Protein AF-A0A9E0ANG6-F1 (afdb_monomer_lite)

Sequence (85 aa):
MLLLLSLGISGQSLDVTFNPSVFNGGYHVSCNGASDGTLEAIIVGGQPPYSFQWSTGAYTKTITNLAAGTYSISVIDAAQDTITK

pLDDT: mean 78.76, std 16.13, range [35.47, 95.94]

Structure (mmCIF, N/CA/C/O backbone):
data_AF-A0A9E0ANG6-F1
#
_entry.id   AF-A0A9E0ANG6-F1
#
loop_
_atom_site.group_PDB
_atom_site.id
_atom_site.type_symbol
_atom_site.label_atom_id
_atom_site.label_alt_id
_atom_site.label_comp_id
_atom_site.label_asym_id
_atom_site.label_entity_id
_atom_site.label_seq_id
_atom_site.pdbx_PDB_ins_code
_atom_site.Cartn_x
_atom_site.Cartn_y
_atom_site.Cartn_z
_atom_site.occupancy
_atom_site.B_iso_or_equiv
_atom_site.auth_seq_id
_atom_site.auth_comp_id
_atom_site.auth_asym_id
_atom_site.auth_atom_id
_atom_site.pdbx_PDB_model_num
ATOM 1 N N . MET A 1 1 ? -34.291 21.408 25.620 1.00 60.88 1 MET A N 1
ATOM 2 C CA . MET A 1 1 ? -35.105 20.393 24.918 1.00 60.88 1 MET A CA 1
ATOM 3 C C . MET A 1 1 ? -35.207 20.869 23.478 1.00 60.88 1 MET A C 1
ATOM 5 O O . MET A 1 1 ? -35.951 21.801 23.235 1.00 60.88 1 MET A O 1
ATOM 9 N N . LEU A 1 2 ? -34.277 20.533 22.582 1.00 38.19 2 LEU A N 1
ATOM 10 C CA . LEU A 1 2 ? -33.925 19.213 22.028 1.00 38.19 2 LEU A CA 1
ATOM 11 C C . LEU A 1 2 ? -32.417 19.240 21.634 1.00 38.19 2 LEU A C 1
ATOM 13 O O . LEU A 1 2 ? -32.031 20.081 20.836 1.00 38.19 2 LEU A O 1
ATOM 17 N N . LEU A 1 3 ? -31.484 18.713 22.433 1.00 35.47 3 LEU A N 1
ATOM 18 C CA . LEU A 1 3 ? -30.867 17.369 22.430 1.00 35.47 3 LEU A CA 1
ATOM 19 C C . LEU A 1 3 ? -30.188 16.906 21.108 1.00 35.47 3 LEU A C 1
ATOM 21 O O . LEU A 1 3 ? -30.855 16.435 20.201 1.00 35.47 3 LEU A O 1
ATOM 25 N N . LEU A 1 4 ? -28.847 16.993 21.105 1.00 44.56 4 LEU A N 1
ATOM 26 C CA . LEU A 1 4 ? -27.833 16.105 20.498 1.00 44.56 4 LEU A CA 1
ATOM 27 C C . LEU A 1 4 ? -27.923 15.729 19.005 1.00 44.56 4 LEU A C 1
ATOM 29 O O . LEU A 1 4 ? -28.580 14.764 18.634 1.00 44.56 4 LEU A O 1
ATOM 33 N N . LEU A 1 5 ? -27.031 16.332 18.211 1.00 35.66 5 LEU A N 1
ATOM 34 C CA . LEU A 1 5 ? -26.153 15.550 17.334 1.00 35.66 5 LEU A CA 1
ATOM 35 C C . LEU A 1 5 ? -24.798 16.256 17.175 1.00 35.66 5 LEU A C 1
ATOM 37 O O . LEU A 1 5 ? -24.477 16.839 16.144 1.00 35.66 5 LEU A O 1
ATOM 41 N N . SER A 1 6 ? -23.982 16.212 18.226 1.00 46.94 6 SER A N 1
ATOM 42 C CA . SER A 1 6 ? -22.537 16.330 18.050 1.00 46.94 6 SER A CA 1
ATOM 43 C C . SER A 1 6 ? -22.036 15.035 17.397 1.00 46.94 6 SER A C 1
ATOM 45 O O . SER A 1 6 ? -21.552 14.141 18.088 1.00 46.94 6 SER A O 1
ATOM 47 N N . LEU A 1 7 ? -22.172 14.894 16.078 1.00 38.16 7 LEU A N 1
ATOM 48 C CA . LEU A 1 7 ? -21.269 14.003 15.352 1.00 38.16 7 LEU A CA 1
ATOM 49 C C . LEU A 1 7 ? -19.962 14.777 15.212 1.00 38.16 7 LEU A C 1
ATOM 51 O O . LEU A 1 7 ? -19.848 15.716 14.428 1.00 38.16 7 LEU A O 1
ATOM 55 N N . GLY A 1 8 ? -19.025 14.465 16.102 1.00 44.66 8 GLY A N 1
ATOM 56 C CA . GLY A 1 8 ? -17.728 15.111 16.169 1.00 44.66 8 GLY A CA 1
ATOM 57 C C . GLY A 1 8 ? -16.921 14.876 14.899 1.00 44.66 8 GLY A C 1
ATOM 58 O O . GLY A 1 8 ? -16.193 13.900 14.804 1.00 44.66 8 GLY A O 1
ATOM 59 N N . ILE A 1 9 ? -16.961 15.819 13.964 1.00 50.78 9 ILE A N 1
ATOM 60 C CA . ILE A 1 9 ? -15.912 15.982 12.954 1.00 50.78 9 ILE A CA 1
ATOM 61 C C . ILE A 1 9 ? -14.811 16.873 13.532 1.00 50.78 9 ILE A C 1
ATOM 63 O O . ILE A 1 9 ? -14.587 17.997 13.100 1.00 50.78 9 ILE A O 1
ATOM 67 N N . SER A 1 10 ? -14.127 16.372 14.562 1.00 43.69 10 SER A N 1
ATOM 68 C CA . SER A 1 10 ? -12.853 16.945 14.999 1.00 43.69 10 SER A CA 1
ATOM 69 C C . SER A 1 10 ? -11.716 16.152 14.354 1.00 43.69 10 SER A C 1
ATOM 71 O O . SER A 1 10 ? -11.172 15.241 14.966 1.00 43.69 10 SER A O 1
ATOM 73 N N . GLY A 1 11 ? -11.383 16.479 13.101 1.00 48.25 11 GLY A N 1
ATOM 74 C CA . GLY A 1 11 ? -10.049 16.237 12.527 1.00 48.25 11 GLY A CA 1
ATOM 75 C C . GLY A 1 11 ? -9.615 14.794 12.221 1.00 48.25 11 GLY A C 1
ATOM 76 O O . GLY A 1 11 ? -8.416 14.545 12.207 1.00 48.25 11 GLY A O 1
ATOM 77 N N . GLN A 1 12 ? -10.537 13.856 11.978 1.00 51.53 12 GLN A N 1
ATOM 78 C CA . GLN A 1 12 ? -10.232 12.424 11.776 1.00 51.53 12 GLN A CA 1
ATOM 79 C C . GLN A 1 12 ? -10.420 11.910 10.338 1.00 51.53 12 GLN A C 1
ATOM 81 O O . GLN A 1 12 ? -10.501 10.698 10.160 1.00 51.53 12 GLN A O 1
ATOM 86 N N . SER A 1 13 ? -10.504 12.784 9.326 1.00 62.47 13 SER A N 1
ATOM 87 C CA . SER A 1 13 ? -10.700 12.355 7.933 1.00 62.47 13 SER A CA 1
ATOM 88 C C . SER A 1 13 ? -9.705 11.256 7.562 1.00 62.47 13 SER A C 1
ATOM 90 O O . SER A 1 13 ? -8.497 11.482 7.635 1.00 62.47 13 SER A O 1
ATOM 92 N N . LEU A 1 14 ? -10.227 10.079 7.207 1.00 66.00 14 LEU A N 1
ATOM 93 C CA . LEU A 1 14 ? -9.437 8.950 6.739 1.00 66.00 14 LEU A CA 1
ATOM 94 C C . LEU A 1 14 ? -8.714 9.367 5.456 1.00 66.00 14 LEU A C 1
ATOM 96 O O . LEU A 1 14 ? -9.341 9.540 4.411 1.00 66.00 14 LEU A O 1
ATOM 100 N N . ASP A 1 15 ? -7.400 9.537 5.544 1.00 76.56 15 ASP A N 1
ATOM 101 C CA . ASP A 1 15 ? -6.548 9.776 4.384 1.00 76.56 15 ASP A CA 1
ATOM 102 C C . ASP A 1 15 ? -5.606 8.590 4.175 1.00 76.56 15 ASP A C 1
ATOM 104 O O . ASP A 1 15 ? -5.134 7.958 5.129 1.00 76.56 15 ASP A O 1
ATOM 108 N N . VAL A 1 16 ? -5.351 8.281 2.904 1.00 77.38 16 VAL A N 1
ATOM 109 C CA . VAL A 1 16 ? -4.398 7.255 2.488 1.00 77.38 16 VAL A CA 1
ATOM 110 C C . VAL A 1 16 ? -3.328 7.906 1.633 1.00 77.38 16 VAL A C 1
ATOM 112 O O . VAL A 1 16 ? -3.591 8.452 0.557 1.00 77.38 16 VAL A O 1
ATOM 115 N N . THR A 1 17 ? -2.094 7.788 2.110 1.00 79.75 17 THR A N 1
ATOM 116 C CA . THR A 1 17 ? -0.893 8.174 1.373 1.00 79.75 17 THR A CA 1
ATOM 117 C C . THR A 1 17 ? -0.074 6.936 1.032 1.00 79.75 17 THR A C 1
ATOM 119 O O . THR A 1 17 ? -0.185 5.901 1.690 1.00 79.75 17 THR A O 1
ATOM 122 N N . PHE A 1 18 ? 0.739 7.019 -0.019 1.00 80.25 18 PHE A N 1
ATOM 123 C CA . PHE A 1 18 ? 1.618 5.925 -0.418 1.00 80.25 18 PHE A CA 1
ATOM 124 C C . PHE A 1 18 ? 3.056 6.217 -0.009 1.00 80.25 18 PHE A C 1
ATOM 126 O O . PHE A 1 18 ? 3.552 7.321 -0.230 1.00 80.25 18 PHE A O 1
ATOM 133 N N . ASN A 1 19 ? 3.737 5.197 0.505 1.00 79.50 19 ASN A N 1
ATOM 134 C CA . ASN A 1 19 ? 5.192 5.164 0.599 1.00 79.50 19 ASN A CA 1
ATOM 135 C C . ASN A 1 19 ? 5.735 4.188 -0.460 1.00 79.50 19 ASN A C 1
ATOM 137 O O . ASN A 1 19 ? 5.839 2.989 -0.187 1.00 79.50 19 ASN A O 1
ATOM 141 N N . PRO A 1 20 ? 5.980 4.651 -1.701 1.00 75.00 20 PRO A N 1
ATOM 142 C CA . PRO A 1 20 ? 6.501 3.798 -2.760 1.00 75.00 20 PRO A CA 1
ATOM 143 C C . PRO A 1 20 ? 7.999 3.530 -2.587 1.00 75.00 20 PRO A C 1
ATOM 145 O O . PRO A 1 20 ? 8.757 4.393 -2.142 1.00 75.00 20 PRO A O 1
ATOM 148 N N . SER A 1 21 ? 8.464 2.367 -3.048 1.00 69.88 21 SER A N 1
ATOM 149 C CA . SER A 1 21 ? 9.893 2.147 -3.292 1.00 69.88 21 SER A CA 1
ATOM 150 C C . SER A 1 21 ? 10.330 2.976 -4.505 1.00 69.88 21 SER A C 1
ATOM 152 O O . SER A 1 21 ? 10.184 2.552 -5.652 1.00 69.88 21 SER A O 1
ATOM 154 N N . VAL A 1 22 ? 10.808 4.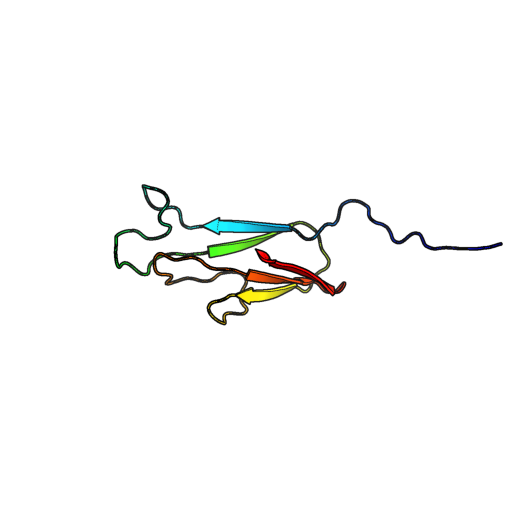201 -4.276 1.00 68.81 22 VAL A N 1
ATOM 155 C CA . VAL A 1 22 ? 11.275 5.074 -5.360 1.00 68.81 22 VAL A CA 1
ATOM 156 C C . VAL A 1 22 ? 12.629 4.580 -5.862 1.00 68.81 22 VAL A C 1
ATOM 158 O O . VAL A 1 22 ? 13.637 4.671 -5.165 1.00 68.81 22 VAL A O 1
ATOM 161 N N . PHE A 1 23 ? 12.656 4.103 -7.103 1.00 69.06 23 PHE A N 1
ATOM 162 C CA . PHE A 1 23 ? 13.890 3.901 -7.858 1.00 69.06 23 PHE A CA 1
ATOM 163 C C . PHE A 1 23 ? 14.202 5.150 -8.692 1.00 69.06 23 PHE A C 1
ATOM 165 O O . PHE A 1 23 ? 13.304 5.940 -9.005 1.00 69.06 23 PHE A O 1
ATOM 172 N N . ASN A 1 24 ? 15.481 5.351 -9.025 1.00 63.59 24 ASN A N 1
ATOM 173 C CA . ASN A 1 24 ? 15.966 6.536 -9.737 1.00 63.59 24 ASN A CA 1
ATOM 174 C C . ASN A 1 24 ? 15.100 6.834 -10.981 1.00 63.59 24 ASN A C 1
ATOM 176 O O . ASN A 1 24 ? 15.026 6.013 -11.892 1.00 63.59 24 ASN A O 1
ATOM 180 N N . GLY A 1 25 ? 14.426 7.990 -11.005 1.00 65.50 25 GLY A N 1
ATOM 181 C CA . GLY A 1 25 ? 13.511 8.3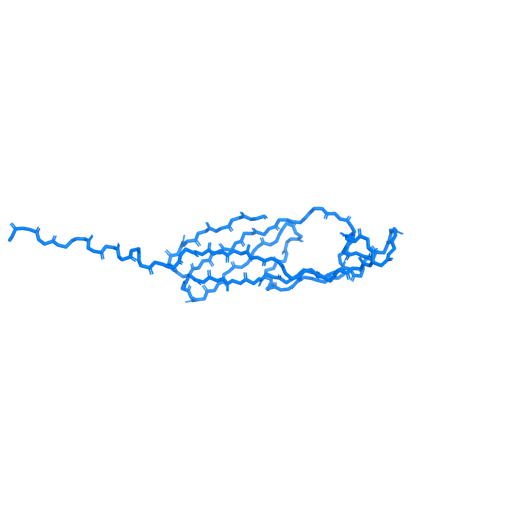85 -12.088 1.00 65.50 25 GLY A CA 1
ATOM 182 C C . GLY A 1 25 ? 12.008 8.251 -11.801 1.00 65.50 25 GLY A C 1
ATOM 183 O O . GLY A 1 25 ? 11.217 8.627 -12.657 1.00 65.50 25 GLY A O 1
ATOM 184 N N . GLY A 1 26 ? 11.590 7.781 -10.617 1.00 64.75 26 GLY A N 1
ATOM 185 C CA . GLY A 1 26 ? 10.183 7.841 -10.179 1.00 64.75 26 GLY A CA 1
ATOM 186 C C . GLY A 1 26 ? 9.274 6.712 -10.683 1.00 64.75 26 GLY A C 1
ATOM 187 O O . GLY A 1 26 ? 8.060 6.802 -10.546 1.00 64.75 26 GLY A O 1
ATOM 188 N N . TYR A 1 27 ? 9.838 5.636 -11.241 1.00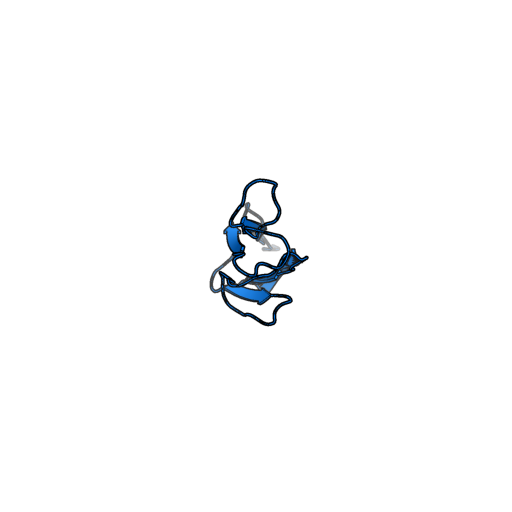 61.69 27 TYR A N 1
ATOM 189 C CA . TYR A 1 27 ? 9.069 4.563 -11.894 1.00 61.69 27 TYR A CA 1
ATOM 190 C C . TYR A 1 27 ? 8.602 3.433 -10.968 1.00 61.69 27 TYR A C 1
ATOM 192 O O . TYR A 1 27 ? 7.992 2.477 -11.436 1.00 61.69 27 TYR A O 1
ATOM 200 N N . HIS A 1 28 ? 8.899 3.516 -9.670 1.00 73.69 28 HIS A N 1
ATOM 201 C CA . HIS A 1 28 ? 8.575 2.500 -8.657 1.00 73.69 28 HIS A CA 1
ATOM 202 C C . HIS A 1 28 ? 9.097 1.076 -8.947 1.00 73.69 28 HIS A C 1
ATOM 204 O O . HIS A 1 28 ? 8.846 0.189 -8.144 1.00 73.69 28 HIS A O 1
ATOM 210 N N . VAL A 1 29 ? 9.873 0.870 -10.018 1.00 78.25 29 VAL A N 1
ATOM 211 C CA . VAL A 1 29 ? 10.604 -0.360 -10.373 1.00 78.25 29 VAL A CA 1
ATOM 212 C C . VAL A 1 29 ? 12.033 -0.019 -10.808 1.00 78.25 29 VAL A C 1
ATOM 214 O O . VAL A 1 29 ? 12.276 1.095 -11.281 1.00 78.25 29 VAL A O 1
ATOM 217 N N . SER A 1 30 ? 12.986 -0.945 -10.666 1.00 81.56 30 SER A N 1
ATOM 218 C CA . SER A 1 30 ? 14.409 -0.664 -10.942 1.00 81.56 30 SER A CA 1
ATOM 219 C C . SER A 1 30 ? 14.741 -0.474 -12.422 1.00 81.56 30 SER A C 1
ATOM 221 O O . SER A 1 30 ? 15.687 0.241 -12.755 1.00 81.56 30 SER A O 1
ATOM 223 N N . CYS A 1 31 ? 13.985 -1.113 -13.315 1.00 80.62 31 CYS A N 1
ATOM 224 C CA . CYS A 1 31 ? 14.191 -1.058 -14.758 1.00 80.62 31 CYS A CA 1
ATOM 225 C C . CYS A 1 31 ? 12.885 -1.347 -15.509 1.00 80.62 31 CYS A C 1
ATOM 227 O O . CYS A 1 31 ? 11.951 -1.941 -14.966 1.00 80.62 31 CYS A O 1
ATOM 229 N N . ASN A 1 32 ? 12.821 -0.966 -16.787 1.00 78.56 32 ASN A N 1
ATOM 230 C CA . ASN A 1 32 ? 11.707 -1.337 -17.651 1.00 78.56 32 ASN A CA 1
ATOM 231 C C . ASN A 1 32 ? 11.567 -2.869 -17.722 1.00 78.56 32 ASN A C 1
ATOM 233 O O . ASN A 1 32 ? 12.515 -3.565 -18.082 1.00 78.56 32 ASN A O 1
ATOM 237 N N . GLY A 1 33 ? 10.379 -3.379 -17.393 1.00 79.69 33 GLY A N 1
ATOM 238 C CA . GLY A 1 33 ? 10.093 -4.816 -17.338 1.00 79.69 33 GLY A CA 1
ATOM 239 C C . GLY A 1 33 ? 10.450 -5.499 -16.013 1.00 79.69 33 GLY A C 1
ATOM 240 O O . GLY A 1 33 ? 10.167 -6.686 -15.866 1.00 79.69 33 GLY A O 1
ATOM 241 N N . ALA A 1 34 ? 11.025 -4.783 -15.041 1.00 86.44 34 ALA A N 1
ATOM 242 C CA . ALA A 1 34 ? 11.198 -5.308 -13.690 1.00 86.44 34 ALA A CA 1
ATOM 243 C C . ALA A 1 34 ? 9.852 -5.372 -12.945 1.00 86.44 34 ALA A C 1
ATOM 245 O O . ALA A 1 34 ? 8.892 -4.672 -13.273 1.00 86.44 34 ALA A O 1
ATOM 246 N N . SER A 1 35 ? 9.783 -6.245 -11.943 1.00 88.50 35 SER A N 1
ATOM 247 C CA . SER A 1 35 ? 8.630 -6.403 -11.047 1.00 88.50 35 SER A CA 1
ATOM 248 C C . SER A 1 35 ? 9.096 -6.391 -9.597 1.00 88.50 35 SER A C 1
ATOM 250 O O . SER A 1 35 ? 8.813 -7.305 -8.837 1.00 88.50 35 SER A O 1
ATOM 252 N N . ASP A 1 36 ? 9.895 -5.393 -9.237 1.00 86.88 36 ASP A N 1
ATOM 253 C CA . ASP A 1 36 ? 10.495 -5.216 -7.912 1.00 86.88 36 ASP A CA 1
ATOM 254 C C . ASP A 1 36 ? 9.916 -4.012 -7.154 1.00 86.88 36 ASP A C 1
ATOM 256 O O . ASP A 1 36 ? 10.460 -3.581 -6.135 1.00 86.88 36 ASP A O 1
ATOM 260 N N . GLY A 1 37 ? 8.783 -3.486 -7.624 1.00 86.75 37 GLY A N 1
ATOM 261 C CA . GLY A 1 37 ? 8.093 -2.381 -6.983 1.00 86.75 37 GLY A CA 1
ATOM 262 C C . GLY A 1 37 ? 7.337 -2.778 -5.725 1.00 86.75 37 GLY A C 1
ATOM 263 O O . GLY A 1 37 ? 6.839 -3.899 -5.586 1.00 86.75 37 GLY A O 1
ATOM 264 N N . THR A 1 38 ? 7.239 -1.821 -4.806 1.00 87.06 38 THR A N 1
ATOM 265 C CA . THR A 1 38 ? 6.525 -1.937 -3.535 1.00 87.06 38 THR A CA 1
ATOM 266 C C . THR A 1 38 ? 5.673 -0.696 -3.296 1.00 87.06 38 THR A C 1
ATOM 268 O O . THR A 1 38 ? 6.140 0.430 -3.479 1.00 87.06 38 THR A O 1
ATOM 271 N N . LEU A 1 39 ? 4.432 -0.906 -2.852 1.00 88.19 39 LEU A N 1
ATOM 272 C CA . LEU A 1 39 ? 3.547 0.141 -2.346 1.00 88.19 39 LEU A CA 1
ATOM 273 C C . LEU A 1 39 ? 3.108 -0.210 -0.926 1.00 88.19 39 LEU A C 1
ATOM 275 O O . LEU A 1 39 ? 2.591 -1.298 -0.674 1.00 88.19 39 LEU A O 1
ATOM 279 N N . GLU A 1 40 ? 3.285 0.730 -0.004 1.00 89.69 40 GLU A N 1
ATOM 280 C CA . GLU A 1 40 ? 2.713 0.677 1.340 1.00 89.69 40 GLU A CA 1
ATOM 281 C C . GLU A 1 40 ? 1.652 1.771 1.491 1.00 89.69 40 GLU A C 1
ATOM 283 O O . GLU A 1 40 ? 1.923 2.943 1.218 1.00 89.69 40 GLU A O 1
ATOM 288 N N . ALA A 1 41 ? 0.457 1.392 1.948 1.00 88.56 41 ALA A N 1
ATOM 289 C CA . ALA A 1 41 ? -0.596 2.328 2.3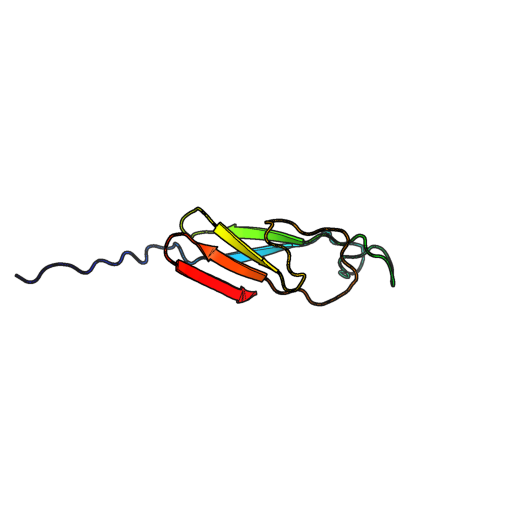22 1.00 88.56 41 ALA A CA 1
ATOM 290 C C . ALA A 1 41 ? -0.361 2.857 3.742 1.00 88.56 41 ALA A C 1
ATOM 292 O O . ALA A 1 41 ? -0.388 2.099 4.712 1.00 88.56 41 ALA A O 1
ATOM 293 N N . ILE A 1 42 ? -0.164 4.162 3.887 1.00 88.19 42 ILE A N 1
ATOM 294 C CA . ILE A 1 42 ? -0.088 4.848 5.176 1.00 88.19 42 ILE A CA 1
ATOM 295 C C . ILE A 1 42 ? -1.453 5.465 5.460 1.00 88.19 42 ILE A C 1
ATOM 297 O O . ILE A 1 42 ? -1.929 6.303 4.695 1.00 88.19 42 ILE A O 1
ATOM 301 N N . ILE A 1 43 ? -2.060 5.049 6.571 1.00 88.50 43 ILE A N 1
ATOM 302 C CA . ILE A 1 43 ? -3.356 5.547 7.029 1.00 88.50 43 ILE A CA 1
ATOM 303 C C . ILE A 1 43 ? -3.133 6.657 8.052 1.00 88.50 43 ILE A C 1
ATOM 305 O O . ILE A 1 43 ? -2.371 6.476 9.006 1.00 88.50 43 ILE A O 1
ATOM 309 N N . VAL A 1 44 ? -3.822 7.782 7.868 1.00 86.06 44 VAL A N 1
ATOM 310 C CA . VAL A 1 44 ? -3.871 8.892 8.824 1.00 86.06 44 VAL A CA 1
ATOM 311 C C . VAL A 1 44 ? -5.333 9.155 9.184 1.00 86.06 44 VAL A C 1
ATOM 313 O O . VAL A 1 44 ? -6.169 9.292 8.297 1.00 86.06 44 VAL A O 1
ATOM 316 N N . GLY A 1 45 ? -5.639 9.225 10.482 1.00 85.94 45 GLY A N 1
ATOM 317 C CA . GLY A 1 45 ? -7.019 9.360 10.965 1.00 85.94 45 GLY A CA 1
ATOM 318 C C . GLY A 1 45 ? -7.786 8.032 10.968 1.00 85.94 45 GLY A C 1
ATOM 319 O O . GLY A 1 45 ? -7.165 6.971 11.015 1.00 85.94 45 GLY A O 1
ATOM 320 N N . GLY A 1 46 ? -9.120 8.111 10.934 1.00 83.62 46 GLY A N 1
ATOM 321 C CA . GLY A 1 46 ? -10.027 6.956 10.969 1.00 83.62 46 GLY A CA 1
ATOM 322 C C . GLY A 1 46 ? -10.042 6.167 12.286 1.00 83.62 46 GLY A C 1
ATOM 323 O O . GLY A 1 46 ? -9.314 6.463 13.239 1.00 83.62 46 GLY A O 1
ATOM 324 N N . GLN A 1 47 ? -10.897 5.142 12.337 1.00 88.62 47 GLN A N 1
ATOM 325 C CA . GLN A 1 47 ? -11.014 4.211 13.461 1.00 88.62 47 GLN A CA 1
ATOM 326 C C . GLN A 1 47 ? -10.606 2.784 13.065 1.00 88.62 47 GLN A C 1
ATOM 328 O O . GLN A 1 47 ? -11.255 2.177 12.213 1.00 88.62 47 GLN A O 1
ATOM 333 N N . PRO A 1 48 ? -9.575 2.187 13.692 1.00 86.94 48 PRO A N 1
ATOM 334 C CA . PRO A 1 48 ? -9.230 0.791 13.438 1.00 86.94 48 PRO A CA 1
ATOM 335 C C . PRO A 1 48 ? -10.335 -0.166 13.938 1.00 86.94 48 PRO A C 1
ATOM 337 O O . PRO A 1 48 ? -11.023 0.156 14.911 1.00 86.94 48 PRO A O 1
ATOM 340 N N . PRO A 1 49 ? -10.465 -1.381 13.366 1.00 93.06 49 PRO A N 1
ATOM 341 C CA . PRO A 1 49 ? -9.618 -1.974 12.322 1.00 93.06 49 PRO A CA 1
ATOM 342 C C . PRO A 1 49 ? -9.826 -1.390 10.916 1.00 93.06 49 PRO A C 1
ATOM 344 O O . PRO A 1 49 ? -10.891 -0.878 10.595 1.00 93.06 49 PRO A O 1
ATOM 347 N N . TYR A 1 50 ? -8.803 -1.538 10.068 1.00 91.81 50 TYR A N 1
ATOM 348 C CA . TYR A 1 50 ? -8.832 -1.127 8.662 1.00 91.81 50 TYR A CA 1
ATOM 349 C C . TYR A 1 50 ? -8.905 -2.335 7.731 1.00 91.81 50 TYR A C 1
ATOM 351 O O . TYR A 1 50 ? -8.178 -3.314 7.915 1.00 91.81 50 TYR A O 1
ATOM 359 N N . SER A 1 51 ? -9.743 -2.233 6.704 1.00 94.19 51 SER A N 1
ATOM 360 C CA . SER A 1 51 ? -9.833 -3.182 5.595 1.00 94.19 51 SER A CA 1
ATOM 361 C C . SER A 1 51 ? -9.235 -2.558 4.341 1.00 94.19 51 SER A C 1
ATOM 363 O O . SER A 1 51 ? -9.557 -1.420 4.014 1.00 94.19 51 SER A O 1
ATOM 365 N N . PHE A 1 52 ? -8.384 -3.299 3.635 1.00 94.00 52 PHE A N 1
ATOM 366 C CA . PHE A 1 52 ? -7.707 -2.841 2.421 1.00 94.00 52 PHE A CA 1
ATOM 367 C C . PHE A 1 52 ? -8.215 -3.626 1.222 1.00 94.00 52 PHE A C 1
ATOM 369 O O . PHE A 1 52 ? -8.421 -4.829 1.331 1.00 94.00 52 PHE A O 1
ATOM 376 N N . GLN A 1 53 ? -8.342 -2.979 0.072 1.00 95.44 53 GLN A N 1
ATOM 377 C CA . GLN A 1 53 ? -8.601 -3.650 -1.193 1.00 95.44 53 GLN A CA 1
ATOM 378 C C . GLN A 1 53 ? -7.818 -2.960 -2.299 1.00 95.44 53 GLN A C 1
ATOM 380 O O . GLN A 1 53 ? -8.130 -1.841 -2.702 1.00 95.44 53 GLN A O 1
ATOM 385 N N . TRP A 1 54 ? -6.799 -3.639 -2.803 1.00 93.25 54 TRP A N 1
ATOM 386 C CA . TRP A 1 54 ? -6.022 -3.169 -3.938 1.00 93.25 54 TRP A CA 1
ATOM 387 C C . TRP A 1 54 ? -6.653 -3.612 -5.256 1.00 93.25 54 TRP A C 1
ATOM 389 O O . TRP A 1 54 ? -7.238 -4.690 -5.354 1.00 93.25 54 TRP A O 1
ATOM 399 N N . SER A 1 55 ? -6.429 -2.830 -6.309 1.00 92.25 55 SER A N 1
ATOM 400 C CA . SER A 1 55 ? -6.689 -3.220 -7.709 1.00 92.25 55 SER A CA 1
ATOM 401 C C . SER A 1 55 ? -6.011 -4.534 -8.127 1.00 92.25 55 SER A C 1
ATOM 403 O O . SER A 1 55 ? -6.483 -5.202 -9.041 1.00 92.25 55 SER A O 1
ATOM 405 N N . THR A 1 56 ? -4.941 -4.941 -7.435 1.00 91.31 56 THR A N 1
ATOM 406 C CA . THR A 1 56 ? -4.274 -6.242 -7.619 1.00 91.31 56 THR A CA 1
ATOM 407 C C . THR A 1 56 ? -5.042 -7.420 -7.010 1.00 91.31 56 THR A C 1
ATOM 409 O O . THR A 1 5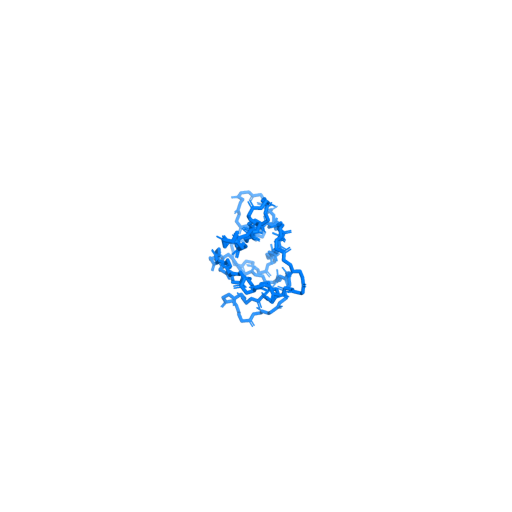6 ? -4.659 -8.568 -7.219 1.00 91.31 56 THR A O 1
ATOM 412 N N . GLY A 1 57 ? -6.100 -7.159 -6.233 1.00 93.31 57 GLY A N 1
ATOM 413 C CA . GLY A 1 57 ? -6.842 -8.157 -5.459 1.00 93.31 57 GLY A CA 1
ATOM 414 C C . GLY A 1 57 ? -6.255 -8.451 -4.074 1.00 93.31 57 GLY A C 1
ATOM 415 O O . GLY A 1 57 ? -6.765 -9.318 -3.368 1.00 93.31 57 GLY A O 1
ATOM 416 N N . ALA A 1 58 ? -5.192 -7.752 -3.664 1.00 94.69 58 ALA A N 1
ATOM 417 C CA . ALA A 1 58 ? -4.612 -7.900 -2.333 1.00 94.69 58 ALA A CA 1
ATOM 418 C C . ALA A 1 58 ? -5.429 -7.164 -1.254 1.00 94.69 58 ALA A C 1
ATOM 420 O O . ALA A 1 58 ? -6.006 -6.107 -1.512 1.00 94.69 58 ALA A O 1
ATOM 421 N N . TYR A 1 59 ? -5.398 -7.690 -0.024 1.00 95.94 59 TYR A N 1
ATOM 422 C CA . TYR A 1 59 ? -6.078 -7.125 1.156 1.00 95.94 59 TYR A CA 1
ATOM 423 C C . TYR A 1 59 ? -5.105 -6.701 2.271 1.00 95.94 59 TYR A C 1
ATOM 425 O O . TYR A 1 59 ? -5.478 -6.545 3.432 1.00 95.94 59 TYR A O 1
ATOM 433 N N . THR A 1 60 ? -3.825 -6.549 1.937 1.00 95.44 60 THR A N 1
ATOM 434 C CA . THR A 1 60 ? -2.751 -6.206 2.876 1.00 95.44 60 THR A CA 1
ATOM 435 C C . THR A 1 60 ? -2.423 -4.717 2.839 1.00 95.44 60 THR A C 1
ATOM 437 O O . THR A 1 60 ? -2.637 -4.046 1.834 1.00 95.44 60 THR A O 1
ATOM 440 N N . LYS A 1 61 ? -1.831 -4.192 3.919 1.00 92.31 61 LYS A N 1
ATOM 441 C CA . LYS A 1 61 ? -1.328 -2.806 3.970 1.00 92.31 61 LYS A CA 1
ATOM 442 C C . LYS A 1 61 ? -0.222 -2.537 2.935 1.00 92.31 61 LYS A C 1
ATOM 444 O O . LYS A 1 61 ? -0.126 -1.436 2.397 1.00 92.31 61 LYS A O 1
ATOM 449 N N . THR A 1 62 ? 0.598 -3.548 2.659 1.00 91.44 62 THR A N 1
ATOM 450 C CA . THR A 1 62 ? 1.734 -3.472 1.734 1.00 91.44 62 THR A CA 1
ATOM 451 C C . THR A 1 62 ? 1.572 -4.504 0.628 1.00 91.44 62 THR A C 1
ATOM 453 O O . THR A 1 62 ? 1.204 -5.650 0.903 1.00 91.44 62 THR A O 1
ATOM 456 N N . ILE A 1 63 ? 1.884 -4.106 -0.602 1.00 91.88 63 ILE A N 1
ATOM 457 C CA . ILE A 1 63 ? 1.985 -4.974 -1.777 1.00 91.88 63 ILE A CA 1
ATOM 458 C C . ILE A 1 63 ? 3.381 -4.836 -2.391 1.00 91.88 63 ILE A C 1
ATOM 460 O O . ILE A 1 63 ? 3.940 -3.744 -2.452 1.00 91.88 63 ILE A O 1
ATOM 464 N N . THR A 1 64 ? 3.953 -5.958 -2.814 1.00 91.19 64 THR A N 1
ATOM 465 C CA . THR A 1 64 ? 5.307 -6.067 -3.375 1.00 91.19 64 THR A CA 1
ATOM 466 C C . THR A 1 64 ? 5.260 -6.803 -4.712 1.00 91.19 64 THR A C 1
ATOM 468 O O . THR A 1 64 ? 4.201 -7.271 -5.133 1.00 91.19 64 THR A O 1
ATOM 471 N N . ASN A 1 65 ? 6.414 -6.934 -5.368 1.00 89.88 65 ASN A N 1
ATOM 472 C CA . ASN A 1 65 ? 6.563 -7.580 -6.673 1.00 89.88 65 ASN A CA 1
ATOM 473 C C . ASN A 1 65 ? 5.726 -6.920 -7.782 1.00 89.88 65 ASN A C 1
ATOM 475 O O . ASN A 1 65 ? 5.159 -7.590 -8.646 1.00 89.88 65 ASN A O 1
ATOM 479 N N . LEU A 1 66 ? 5.607 -5.595 -7.728 1.00 88.00 66 LEU A N 1
ATOM 480 C CA . LEU A 1 66 ? 4.812 -4.826 -8.675 1.00 88.00 66 LEU A CA 1
ATOM 481 C C . LEU A 1 66 ? 5.639 -4.458 -9.900 1.00 88.00 66 LEU A C 1
ATOM 483 O O . LEU A 1 66 ? 6.771 -3.993 -9.774 1.00 88.00 66 LEU A O 1
ATOM 487 N N . ALA A 1 67 ? 5.045 -4.616 -11.080 1.00 86.69 67 ALA A N 1
ATOM 488 C CA . ALA A 1 67 ? 5.550 -4.011 -12.305 1.00 86.69 67 ALA A CA 1
ATOM 489 C C . ALA A 1 67 ? 5.181 -2.518 -12.360 1.00 86.69 67 ALA A C 1
ATOM 491 O O . ALA A 1 67 ? 4.296 -2.056 -11.631 1.00 86.69 67 ALA A O 1
ATOM 492 N N . ALA A 1 68 ? 5.815 -1.765 -13.260 1.00 81.06 68 ALA A N 1
ATOM 493 C CA . ALA A 1 68 ? 5.394 -0.398 -13.551 1.00 81.06 68 ALA A CA 1
ATOM 494 C C . ALA A 1 68 ? 3.924 -0.382 -14.004 1.00 81.06 68 ALA A C 1
ATOM 496 O O . ALA A 1 68 ? 3.531 -1.128 -14.903 1.00 81.06 68 ALA A O 1
ATOM 497 N N . GLY A 1 69 ? 3.110 0.466 -13.380 1.00 80.94 69 GLY A N 1
ATOM 498 C CA . GLY A 1 69 ? 1.679 0.528 -13.650 1.00 80.94 69 GLY A CA 1
ATOM 499 C C . GLY A 1 69 ? 0.937 1.436 -12.678 1.00 80.94 69 GLY A C 1
ATOM 500 O O . GLY A 1 69 ? 1.517 1.985 -11.740 1.00 80.94 69 GLY A O 1
ATOM 501 N N . THR A 1 70 ? -0.359 1.595 -12.922 1.00 83.19 70 THR A N 1
ATOM 502 C CA . THR A 1 70 ? -1.266 2.320 -12.031 1.00 83.19 70 THR A CA 1
ATOM 503 C C . THR A 1 70 ? -1.936 1.332 -11.088 1.00 83.19 70 THR A C 1
ATOM 505 O O . THR A 1 70 ? -2.536 0.358 -11.538 1.00 83.19 70 THR A O 1
ATOM 508 N N . TYR A 1 71 ? -1.858 1.607 -9.789 1.00 86.81 71 TYR A N 1
ATOM 509 C CA . TYR A 1 71 ? -2.486 0.809 -8.744 1.00 86.81 71 TYR A CA 1
ATOM 510 C C . TYR A 1 71 ? -3.389 1.708 -7.917 1.00 86.81 71 TYR A C 1
ATOM 512 O O . TYR A 1 71 ? -2.940 2.746 -7.437 1.00 86.81 71 TYR A O 1
ATOM 520 N N . SER A 1 72 ? -4.638 1.290 -7.743 1.00 87.06 72 SER A N 1
ATOM 521 C CA . SER A 1 72 ? -5.573 1.921 -6.817 1.00 87.06 72 SER A CA 1
ATOM 522 C C . SER A 1 72 ? -5.777 1.081 -5.561 1.00 87.06 72 SER A C 1
ATOM 524 O O . SER A 1 72 ? -5.619 -0.150 -5.593 1.00 87.06 72 SER A O 1
ATOM 526 N N . ILE A 1 73 ? -6.157 1.748 -4.473 1.00 89.62 73 ILE A N 1
ATOM 527 C CA . ILE A 1 73 ? -6.533 1.126 -3.202 1.00 89.62 73 ILE A CA 1
ATOM 528 C C . ILE A 1 73 ? -7.844 1.711 -2.686 1.00 89.62 73 ILE A C 1
ATOM 530 O O . ILE A 1 73 ? -8.061 2.917 -2.756 1.00 89.62 73 ILE A O 1
ATOM 534 N N . SER A 1 74 ? -8.693 0.856 -2.124 1.00 91.12 74 SER A N 1
ATOM 535 C CA . SER A 1 74 ? -9.808 1.245 -1.270 1.00 91.12 74 SER A CA 1
ATOM 536 C C . SER A 1 74 ? -9.504 0.846 0.169 1.00 91.12 74 SER A C 1
ATOM 538 O O . SER A 1 74 ? -9.127 -0.300 0.424 1.00 91.12 74 SER A O 1
ATOM 540 N N . VAL A 1 75 ? -9.667 1.775 1.108 1.00 91.00 75 VAL A N 1
ATOM 541 C CA . VAL A 1 75 ? -9.524 1.513 2.544 1.00 91.00 75 VAL A CA 1
ATOM 542 C C . VAL A 1 75 ? -10.821 1.869 3.247 1.00 91.00 75 VAL A C 1
ATOM 544 O O . VAL A 1 75 ? -11.374 2.940 3.008 1.00 91.00 75 VAL A O 1
ATOM 547 N N . ILE A 1 76 ? -11.297 0.951 4.087 1.00 90.31 76 ILE A N 1
ATOM 548 C CA . ILE A 1 76 ? -12.508 1.107 4.897 1.00 90.31 76 ILE A CA 1
ATOM 549 C C . ILE A 1 76 ? -12.124 0.964 6.364 1.00 90.31 76 ILE A C 1
ATOM 551 O O . ILE A 1 76 ? -11.421 0.016 6.726 1.00 90.31 76 ILE A O 1
ATOM 555 N N . ASP A 1 77 ? -12.579 1.885 7.201 1.00 90.50 77 ASP A N 1
ATOM 556 C CA . ASP A 1 77 ? -12.361 1.840 8.644 1.00 90.50 77 ASP A CA 1
ATOM 557 C C . ASP A 1 77 ? -13.558 1.222 9.406 1.00 90.50 77 ASP A C 1
ATOM 559 O O . ASP A 1 77 ? -14.583 0.840 8.829 1.00 90.50 77 ASP A O 1
ATOM 563 N N . ALA A 1 78 ? -13.440 1.098 10.728 1.00 89.88 78 ALA A N 1
ATOM 564 C CA . ALA A 1 78 ? -14.495 0.544 11.576 1.00 89.88 78 ALA A CA 1
ATOM 565 C C . ALA A 1 78 ? -15.750 1.429 11.651 1.00 89.88 78 ALA A C 1
ATOM 567 O O . ALA A 1 78 ? -16.847 0.914 11.871 1.00 89.88 78 ALA A O 1
ATOM 568 N N . ALA A 1 79 ? -15.593 2.740 11.455 1.00 87.38 79 ALA A N 1
ATOM 569 C CA . ALA A 1 79 ? -16.683 3.706 11.390 1.00 87.38 79 ALA A CA 1
ATOM 570 C C . ALA A 1 79 ? -17.397 3.712 10.023 1.00 87.38 79 ALA A C 1
ATOM 572 O O . ALA A 1 79 ? -18.417 4.384 9.884 1.00 87.38 79 ALA A O 1
ATOM 573 N N . GLN A 1 80 ? -16.923 2.898 9.068 1.00 85.31 80 GLN A N 1
ATOM 574 C CA . GLN A 1 80 ? -17.398 2.793 7.683 1.00 85.31 80 GLN A CA 1
ATOM 575 C C . GLN A 1 80 ? -17.016 3.985 6.795 1.00 85.31 80 GLN A C 1
ATOM 577 O O . GLN A 1 80 ? -17.573 4.148 5.705 1.00 85.31 80 GLN A O 1
ATOM 582 N N . ASP A 1 81 ? -16.022 4.773 7.199 1.00 85.38 81 ASP A N 1
ATOM 583 C CA . ASP A 1 81 ? -15.407 5.751 6.313 1.00 85.38 81 ASP A CA 1
ATOM 584 C C . ASP A 1 81 ? -14.611 5.018 5.231 1.00 85.38 81 ASP A C 1
ATOM 586 O O . ASP A 1 81 ? -13.814 4.120 5.509 1.00 85.38 81 ASP A O 1
ATOM 590 N N . THR A 1 82 ? -14.862 5.386 3.974 1.00 85.62 82 THR A N 1
ATOM 591 C CA . THR A 1 82 ? -14.243 4.769 2.797 1.00 85.6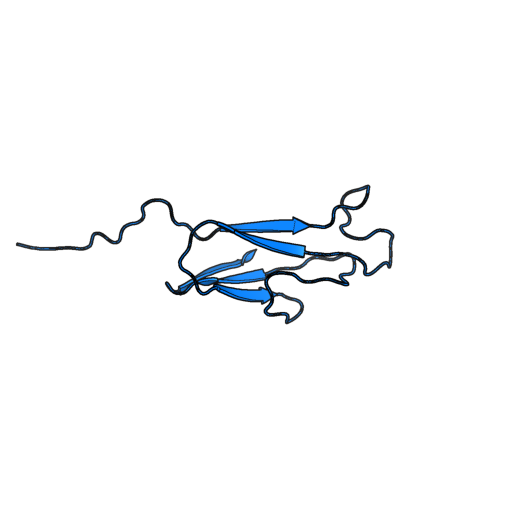2 82 THR A CA 1
ATOM 592 C C . THR A 1 82 ? -13.433 5.804 2.036 1.00 85.62 82 THR A C 1
ATOM 594 O O . THR A 1 82 ? -13.958 6.847 1.647 1.00 85.62 82 THR A O 1
ATOM 597 N N . ILE A 1 83 ? -12.169 5.488 1.766 1.00 87.19 83 ILE A N 1
ATOM 598 C CA . ILE A 1 83 ? -11.292 6.291 0.916 1.00 87.19 83 ILE A CA 1
ATOM 599 C C . ILE A 1 83 ? -10.785 5.447 -0.251 1.00 87.19 83 ILE A C 1
ATOM 601 O O . ILE A 1 83 ? -10.422 4.283 -0.081 1.00 87.19 83 ILE A O 1
ATOM 605 N N . THR A 1 84 ? -10.752 6.035 -1.446 1.00 84.81 84 THR A N 1
ATOM 606 C CA . THR A 1 84 ? -10.181 5.417 -2.647 1.00 84.81 84 THR A CA 1
ATOM 607 C C . THR A 1 84 ? -9.125 6.340 -3.241 1.00 84.81 84 THR A C 1
ATOM 609 O O . THR A 1 84 ? -9.357 7.543 -3.379 1.00 84.81 84 THR A O 1
ATOM 612 N N . LYS A 1 85 ? -7.965 5.775 -3.573 1.00 79.88 85 LYS A N 1
ATOM 613 C CA . LYS A 1 85 ? -6.801 6.462 -4.144 1.00 79.88 85 LYS A CA 1
ATOM 614 C C . LYS A 1 85 ? -6.302 5.742 -5.381 1.00 79.88 85 LYS A C 1
ATOM 616 O O . LYS A 1 85 ? -6.423 4.496 -5.408 1.00 79.88 85 LYS A O 1
#

Foldseek 3Di:
DDDDDCPPPPPQQWDWDWDKPQEPPRQQAPDQPFQFIKIAIDIGGAADDKFKQKPVRDGDRMDGSHHRDDMKMWMAHPVRRIDID

Radius of gyration: 16.88 Å; chains: 1; bounding box: 51×29×43 Å

Secondary structure (DSSP, 8-state):
---------SS---EEEEEE---TTS-SSSSTT---EEEEEEEESS-SS-EEEETTS--SSEEEEEPSS---EEEE-TT--EEE-